Protein AF-A0AAW2XEL1-F1 (afdb_monomer_lite)

InterPro domains:
  IPR012881 Protein of unknown function DUF1685 [PF07939] (52-104)

Structure (mmCIF, N/CA/C/O backbone):
data_AF-A0AAW2XEL1-F1
#
_entry.id   AF-A0AAW2XEL1-F1
#
loop_
_atom_site.group_PDB
_atom_site.id
_atom_site.type_symbol
_atom_site.label_atom_id
_atom_site.label_alt_id
_atom_site.label_comp_id
_atom_site.label_asym_id
_atom_site.label_entity_id
_atom_site.label_seq_id
_atom_site.pdbx_PDB_ins_code
_atom_site.Cartn_x
_atom_site.Cartn_y
_atom_site.Cartn_z
_atom_site.occupancy
_atom_site.B_iso_or_equiv
_atom_site.auth_seq_id
_atom_site.auth_comp_id
_atom_site.auth_asym_id
_atom_site.auth_atom_id
_atom_site.pdbx_PDB_model_num
ATOM 1 N N . MET A 1 1 ? 44.758 -79.251 -1.227 1.00 60.09 1 MET A N 1
ATOM 2 C CA . MET A 1 1 ? 43.6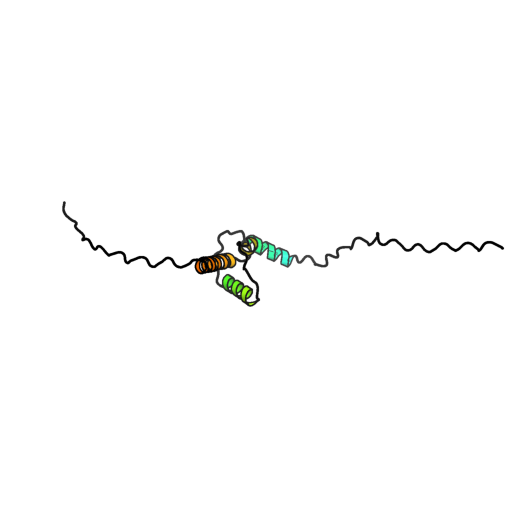81 -78.277 -1.508 1.00 60.09 1 MET A CA 1
ATOM 3 C C . MET A 1 1 ? 44.283 -77.143 -2.314 1.00 60.09 1 MET A C 1
ATOM 5 O O . MET A 1 1 ? 45.228 -76.531 -1.837 1.00 60.09 1 MET A O 1
ATOM 9 N N . SER A 1 2 ? 43.821 -76.938 -3.545 1.00 64.69 2 SER A N 1
ATOM 10 C CA . SER A 1 2 ? 44.312 -75.860 -4.415 1.00 64.69 2 SER A CA 1
ATOM 11 C C . SER A 1 2 ? 43.673 -74.523 -4.019 1.00 64.69 2 SER A C 1
ATOM 13 O O . SER A 1 2 ? 42.507 -74.530 -3.615 1.00 64.69 2 SER A O 1
ATOM 15 N N . PRO A 1 3 ? 44.394 -73.391 -4.107 1.00 74.75 3 PRO A N 1
ATOM 16 C CA . PRO A 1 3 ? 43.818 -72.087 -3.799 1.00 74.75 3 PRO A CA 1
ATOM 17 C C . PRO A 1 3 ? 42.755 -71.692 -4.841 1.00 74.75 3 PRO A C 1
ATOM 19 O O . PRO A 1 3 ? 42.848 -72.112 -5.999 1.00 74.75 3 PRO A O 1
ATOM 22 N N . PRO A 1 4 ? 41.742 -70.899 -4.449 1.00 72.38 4 PRO A N 1
ATOM 23 C CA . PRO A 1 4 ? 40.719 -70.425 -5.371 1.00 72.38 4 PRO A CA 1
ATOM 24 C C . PRO A 1 4 ? 41.310 -69.441 -6.399 1.00 72.38 4 PRO A C 1
ATOM 26 O O . PRO A 1 4 ? 42.286 -68.748 -6.096 1.00 72.38 4 PRO A O 1
ATOM 29 N N . PRO A 1 5 ? 40.729 -69.359 -7.610 1.00 75.38 5 PRO A N 1
ATOM 30 C CA . PRO A 1 5 ? 41.190 -68.439 -8.644 1.00 75.38 5 PRO A CA 1
ATOM 31 C C . PRO A 1 5 ? 40.956 -66.969 -8.242 1.00 75.38 5 PRO A C 1
ATOM 33 O O . PRO A 1 5 ? 40.012 -66.677 -7.499 1.00 75.38 5 PRO A O 1
ATOM 36 N N . PRO A 1 6 ? 41.781 -66.027 -8.737 1.00 75.62 6 PRO A N 1
ATOM 37 C CA . PRO A 1 6 ? 41.609 -64.607 -8.455 1.00 75.62 6 PRO A CA 1
ATOM 38 C C . PRO A 1 6 ? 40.325 -64.062 -9.098 1.00 75.62 6 PRO A C 1
ATOM 40 O O . PRO A 1 6 ? 39.970 -64.414 -10.223 1.00 75.62 6 PRO A O 1
ATOM 43 N N . HIS A 1 7 ? 39.628 -63.188 -8.373 1.00 64.88 7 HIS A N 1
ATOM 44 C CA . HIS A 1 7 ? 38.420 -62.508 -8.848 1.00 64.88 7 HIS A CA 1
ATOM 45 C C . HIS A 1 7 ? 38.767 -61.400 -9.862 1.00 64.88 7 HIS A C 1
ATOM 47 O O . HIS A 1 7 ? 39.795 -60.735 -9.706 1.00 64.88 7 HIS A O 1
ATOM 53 N N . PRO A 1 8 ? 37.915 -61.156 -10.876 1.00 74.62 8 PRO A N 1
ATOM 54 C CA . PRO A 1 8 ? 38.105 -60.044 -11.803 1.00 74.62 8 PRO A CA 1
ATOM 55 C C . PRO A 1 8 ? 37.971 -58.689 -11.081 1.00 74.62 8 PRO A C 1
ATOM 57 O O . PRO A 1 8 ? 37.259 -58.595 -10.075 1.00 74.62 8 PRO A O 1
ATOM 60 N N . PRO A 1 9 ? 38.625 -57.623 -11.581 1.00 65.62 9 PRO A N 1
ATOM 61 C CA . PRO A 1 9 ? 38.516 -56.297 -10.989 1.00 65.62 9 PRO A CA 1
ATOM 62 C C . PRO A 1 9 ? 37.068 -55.800 -11.060 1.00 65.62 9 PRO A C 1
ATOM 64 O O . PRO A 1 9 ? 36.406 -55.868 -12.096 1.00 65.62 9 PRO A O 1
ATOM 67 N N . ARG A 1 10 ? 36.570 -55.309 -9.924 1.00 69.06 10 ARG A N 1
ATOM 68 C CA . ARG A 1 10 ? 35.227 -54.738 -9.792 1.00 69.06 10 ARG A CA 1
ATOM 69 C C . ARG A 1 10 ? 35.153 -53.448 -10.624 1.00 69.06 10 ARG A C 1
ATOM 71 O O . ARG A 1 10 ? 36.076 -52.642 -10.513 1.00 69.06 10 ARG A O 1
ATOM 78 N N . PRO A 1 11 ? 34.092 -53.206 -11.415 1.00 61.84 11 PRO A N 1
ATOM 79 C CA . PRO A 1 11 ? 33.923 -51.923 -12.083 1.00 61.84 11 PRO A CA 1
ATOM 80 C C . PRO A 1 11 ? 33.813 -50.818 -11.026 1.00 61.84 11 PRO A C 1
ATOM 82 O O . PRO A 1 11 ? 32.993 -50.890 -10.107 1.00 61.84 11 PRO A O 1
ATOM 85 N N . SER A 1 12 ? 34.690 -49.825 -11.126 1.00 62.59 12 SER A N 1
ATOM 86 C CA . SER A 1 12 ? 34.681 -48.622 -10.305 1.00 62.59 12 SER A CA 1
ATOM 87 C C . SER A 1 12 ? 33.449 -47.790 -10.657 1.00 62.59 12 SER A C 1
ATOM 89 O O . SER A 1 12 ? 33.341 -47.244 -11.752 1.00 62.59 12 SER A O 1
ATOM 91 N N . PHE A 1 13 ? 32.504 -47.695 -9.723 1.00 63.00 13 PHE A N 1
ATOM 92 C CA . PHE A 1 13 ? 31.430 -46.712 -9.811 1.00 63.00 13 PHE A CA 1
ATOM 93 C C . PHE A 1 13 ? 32.020 -45.326 -9.505 1.00 63.00 13 PHE A C 1
ATOM 95 O O . PHE A 1 13 ? 32.752 -45.204 -8.517 1.00 63.00 13 PHE A O 1
ATOM 102 N N . PRO A 1 14 ? 31.751 -44.292 -10.323 1.00 60.84 14 PRO A N 1
ATOM 103 C CA . PRO A 1 14 ? 32.226 -42.944 -10.039 1.00 60.84 14 PRO A CA 1
ATOM 104 C C . PRO A 1 14 ? 31.644 -42.449 -8.709 1.00 60.84 14 PRO A C 1
ATOM 106 O O . PRO A 1 14 ? 30.472 -42.667 -8.397 1.00 60.84 14 PRO A O 1
ATOM 109 N N . THR A 1 15 ? 32.490 -41.817 -7.900 1.00 59.00 15 THR A N 1
ATOM 110 C CA . THR A 1 15 ? 32.119 -41.227 -6.614 1.00 59.00 15 THR A CA 1
ATOM 111 C C . THR A 1 15 ? 31.216 -40.000 -6.834 1.00 59.00 15 THR A C 1
ATOM 113 O O . THR A 1 15 ? 31.464 -39.211 -7.744 1.00 59.00 15 THR A O 1
ATOM 116 N N . PRO A 1 16 ? 30.177 -39.778 -6.005 1.00 55.00 16 PRO A N 1
ATOM 117 C CA . PRO A 1 16 ? 29.169 -38.726 -6.214 1.00 55.00 16 PRO A CA 1
ATOM 118 C C . PRO A 1 16 ? 29.662 -37.281 -5.985 1.00 55.00 16 PRO A C 1
ATOM 120 O O . PRO A 1 16 ? 28.852 -36.361 -5.917 1.00 55.00 16 PRO A O 1
ATOM 123 N N . HIS A 1 17 ? 30.974 -37.047 -5.879 1.00 51.25 17 HIS A N 1
ATOM 124 C CA . HIS A 1 17 ? 31.539 -35.711 -5.648 1.00 51.25 17 HIS A CA 1
ATOM 125 C C . HIS A 1 17 ? 31.775 -34.894 -6.930 1.00 51.25 17 HIS A C 1
ATOM 127 O O . HIS A 1 17 ? 32.186 -33.742 -6.843 1.00 51.25 17 HIS A O 1
ATOM 133 N N . GLU A 1 18 ? 31.447 -35.441 -8.102 1.00 54.47 18 GLU A N 1
ATOM 134 C CA . GLU A 1 18 ? 31.449 -34.731 -9.389 1.00 54.47 18 GLU A CA 1
ATOM 135 C C . GLU A 1 18 ? 30.028 -34.485 -9.926 1.00 54.47 18 GLU A C 1
ATOM 137 O O . GLU A 1 18 ? 29.771 -34.518 -11.131 1.00 54.47 18 GLU A O 1
ATOM 142 N N . ALA A 1 19 ? 29.070 -34.193 -9.042 1.00 56.88 19 ALA A N 1
ATOM 143 C CA . ALA A 1 19 ? 27.823 -33.555 -9.456 1.00 56.88 19 ALA A CA 1
ATOM 144 C C . ALA A 1 19 ? 28.135 -32.131 -9.954 1.00 56.88 19 ALA A C 1
ATOM 146 O O . ALA A 1 19 ? 28.050 -31.153 -9.215 1.00 56.88 19 ALA A O 1
ATOM 147 N N . SER A 1 20 ? 28.623 -32.074 -11.195 1.00 61.38 20 SER A N 1
ATOM 148 C CA . SER A 1 20 ? 28.419 -31.043 -12.204 1.00 61.38 20 SER A CA 1
ATOM 149 C C . SER A 1 20 ? 27.751 -29.794 -11.647 1.00 61.38 20 SER A C 1
ATOM 151 O O . SER A 1 20 ? 26.564 -29.795 -11.327 1.00 61.38 20 SER A O 1
ATOM 153 N N . SER A 1 21 ? 28.538 -28.718 -11.578 1.00 64.81 21 SER A N 1
ATOM 154 C CA . SER A 1 21 ? 28.049 -27.351 -11.418 1.00 64.81 21 SER A CA 1
ATOM 155 C C . SER A 1 21 ? 26.772 -27.182 -12.244 1.00 64.81 21 SER A C 1
ATOM 157 O O . SER A 1 21 ? 26.821 -27.203 -13.479 1.00 64.81 21 SER A O 1
ATOM 159 N N . LEU A 1 22 ? 25.625 -27.115 -11.556 1.00 64.38 22 LEU A N 1
ATOM 160 C CA . LEU A 1 22 ? 24.317 -26.937 -12.172 1.00 64.38 22 LEU A CA 1
ATOM 161 C C . LEU A 1 22 ? 24.388 -25.646 -12.979 1.00 64.38 22 LEU A C 1
ATOM 163 O O . LEU A 1 22 ? 24.397 -24.548 -12.418 1.00 64.38 22 LEU A O 1
ATOM 167 N N . HIS A 1 23 ? 24.494 -25.785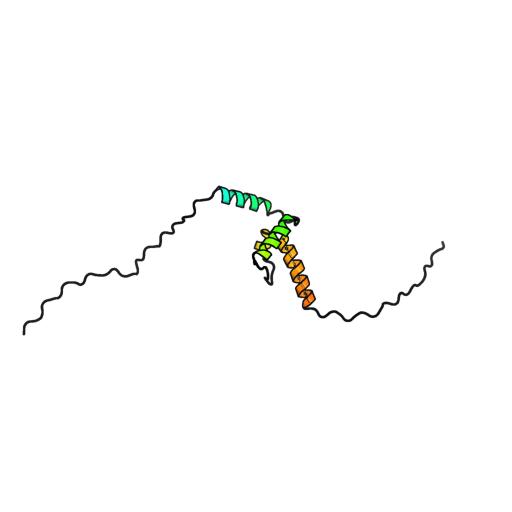 -14.300 1.00 66.56 23 HIS A N 1
ATOM 168 C CA . HIS A 1 23 ? 24.482 -24.653 -15.207 1.00 66.56 23 HIS A CA 1
ATOM 169 C C . HIS A 1 23 ? 23.169 -23.910 -14.981 1.00 66.56 23 HIS A C 1
ATOM 171 O O . HIS A 1 23 ? 22.093 -24.411 -15.308 1.00 66.56 23 HIS A O 1
ATOM 177 N N . LYS A 1 24 ? 23.259 -22.722 -14.376 1.00 71.88 24 LYS A N 1
ATOM 178 C CA . LYS A 1 24 ? 22.124 -21.826 -14.189 1.00 71.88 24 LYS A CA 1
ATOM 179 C C . LYS A 1 24 ? 21.601 -21.443 -15.568 1.00 71.88 24 LYS A C 1
ATOM 181 O O . LYS A 1 24 ? 22.108 -20.515 -16.194 1.00 71.88 24 LYS A O 1
ATOM 186 N N . GLN A 1 25 ? 20.582 -22.153 -16.040 1.00 69.50 25 GLN A N 1
ATOM 187 C CA . GLN A 1 25 ? 19.747 -21.675 -17.127 1.00 69.50 25 GLN A CA 1
ATOM 188 C C . GLN A 1 25 ? 19.037 -20.422 -16.622 1.00 69.50 25 GLN A C 1
ATOM 190 O O . GLN A 1 25 ? 18.018 -20.498 -15.939 1.00 69.50 25 GLN A O 1
ATOM 195 N N . ASN A 1 26 ? 19.601 -19.255 -16.927 1.00 67.00 26 ASN A N 1
ATOM 196 C CA . ASN A 1 26 ? 18.903 -17.993 -16.760 1.00 67.00 26 ASN A CA 1
ATOM 197 C C . ASN A 1 26 ? 17.861 -17.887 -17.883 1.00 67.00 26 ASN A C 1
ATOM 199 O O . ASN A 1 26 ? 18.097 -17.250 -18.904 1.00 67.00 26 ASN A O 1
ATOM 203 N N . SER A 1 27 ? 16.741 -18.595 -17.716 1.00 67.44 27 SER A N 1
ATOM 204 C CA . SER A 1 27 ? 15.649 -18.730 -18.694 1.00 67.44 27 SER A CA 1
ATOM 205 C C . SER A 1 27 ? 14.802 -17.469 -18.865 1.00 67.44 27 SER A C 1
ATOM 207 O O . SER A 1 27 ? 13.786 -17.489 -19.554 1.00 67.44 27 SER A O 1
ATOM 209 N N . TRP A 1 28 ? 15.195 -16.372 -18.230 1.00 65.50 28 TRP A N 1
ATOM 210 C CA . TRP A 1 28 ? 14.495 -15.111 -18.349 1.00 65.50 28 TRP A CA 1
ATOM 211 C C . TRP A 1 28 ? 15.133 -14.378 -19.522 1.00 65.50 28 TRP A C 1
ATOM 213 O O . TRP A 1 28 ? 16.279 -13.932 -19.435 1.00 65.50 28 TRP A O 1
ATOM 223 N N . SER A 1 29 ? 14.416 -14.304 -20.647 1.00 56.09 29 SER A N 1
ATOM 224 C CA . SER A 1 29 ? 14.782 -13.393 -21.730 1.00 56.09 29 SER A CA 1
ATOM 225 C C . SER A 1 29 ? 14.927 -11.984 -21.144 1.00 56.09 29 SER A C 1
ATOM 227 O O . SER A 1 29 ? 14.101 -11.606 -20.311 1.00 56.09 29 SER A O 1
ATOM 229 N N . PRO A 1 30 ? 15.957 -11.213 -21.532 1.00 61.78 30 PRO A N 1
ATOM 230 C CA . PRO A 1 30 ? 16.067 -9.825 -21.113 1.00 61.78 30 PRO A CA 1
ATOM 231 C C . PRO A 1 30 ? 14.848 -9.072 -21.649 1.00 61.78 30 PRO A C 1
ATOM 233 O O . PRO A 1 30 ? 14.747 -8.797 -22.844 1.00 61.78 30 PRO A O 1
ATOM 236 N N . ASP A 1 31 ? 13.888 -8.805 -20.768 1.00 64.56 31 ASP A N 1
ATOM 237 C CA . ASP A 1 31 ? 12.710 -8.002 -21.069 1.00 64.56 31 ASP A CA 1
ATOM 238 C C . ASP A 1 31 ? 13.133 -6.532 -21.010 1.00 64.56 31 ASP A C 1
ATOM 240 O O . ASP A 1 31 ? 12.960 -5.828 -20.014 1.00 64.56 31 ASP A O 1
ATOM 244 N N . SER A 1 32 ? 13.777 -6.090 -22.088 1.00 69.94 32 SER A N 1
ATOM 245 C CA . SER A 1 32 ? 14.280 -4.726 -22.231 1.00 69.94 32 SER A CA 1
ATOM 246 C C . SER A 1 32 ? 13.168 -3.688 -22.068 1.00 69.94 32 SER A C 1
ATOM 248 O O . SER A 1 32 ? 13.405 -2.614 -21.523 1.00 69.94 32 SER A O 1
ATOM 250 N N . HIS A 1 33 ? 11.936 -4.019 -22.464 1.00 73.00 33 HIS A N 1
ATOM 251 C CA . HIS A 1 33 ? 10.786 -3.132 -22.307 1.00 73.00 33 HIS A CA 1
ATOM 252 C C . HIS A 1 33 ? 10.368 -2.979 -20.835 1.00 73.00 33 HIS A C 1
ATOM 254 O O . HIS A 1 33 ? 10.066 -1.876 -20.372 1.00 73.00 33 HIS A O 1
ATOM 260 N N . ARG A 1 34 ? 10.378 -4.070 -20.069 1.00 74.94 34 ARG A N 1
ATOM 261 C CA . ARG A 1 34 ? 10.087 -4.092 -18.633 1.00 74.94 34 ARG A CA 1
ATOM 262 C C . ARG A 1 34 ? 11.147 -3.343 -17.846 1.00 74.94 34 ARG A C 1
ATOM 264 O O . ARG A 1 34 ? 10.786 -2.562 -16.964 1.00 74.94 34 ARG A O 1
ATOM 271 N N . ASP A 1 35 ? 12.418 -3.529 -18.188 1.00 75.62 35 ASP A N 1
ATOM 272 C CA . ASP A 1 35 ? 13.522 -2.803 -17.562 1.00 75.62 35 ASP A CA 1
ATOM 273 C C . ASP A 1 35 ? 13.415 -1.300 -17.841 1.00 75.62 35 ASP A C 1
ATOM 275 O O . ASP A 1 35 ? 13.492 -0.492 -16.912 1.00 75.62 35 ASP A O 1
ATOM 279 N N . GLU A 1 36 ? 13.131 -0.899 -19.081 1.00 75.00 36 GLU A N 1
ATOM 280 C CA . GLU A 1 36 ? 12.917 0.504 -19.441 1.00 75.00 36 GLU A CA 1
ATOM 281 C C . GLU A 1 36 ? 11.703 1.118 -18.735 1.00 75.00 36 GLU A C 1
ATOM 283 O O . GLU A 1 36 ? 11.796 2.220 -18.187 1.00 75.00 36 GLU A O 1
ATOM 288 N N . ALA A 1 37 ? 10.568 0.417 -18.681 1.00 73.94 37 ALA A N 1
ATOM 289 C CA . ALA A 1 37 ? 9.384 0.879 -17.958 1.00 73.94 37 ALA A CA 1
ATOM 290 C C . ALA A 1 37 ? 9.673 1.060 -16.457 1.00 73.94 37 ALA A C 1
ATOM 292 O O . ALA A 1 37 ? 9.296 2.080 -15.866 1.00 73.94 37 ALA A O 1
ATOM 293 N N . TRP A 1 38 ? 10.408 0.120 -15.854 1.00 72.50 38 TRP A N 1
ATOM 294 C CA . TRP A 1 38 ? 10.856 0.193 -14.465 1.00 72.50 38 TRP A CA 1
ATOM 295 C C . TRP A 1 38 ? 11.811 1.369 -14.221 1.00 72.50 38 TRP A C 1
ATOM 297 O O . TRP A 1 38 ? 11.629 2.123 -13.262 1.00 72.50 38 TRP A O 1
ATOM 307 N N . LEU A 1 39 ? 12.790 1.589 -15.104 1.00 73.31 39 LEU A N 1
ATOM 308 C CA . LEU A 1 39 ? 13.730 2.714 -15.054 1.00 73.31 39 LEU A CA 1
ATOM 309 C C . LEU A 1 39 ? 13.015 4.067 -15.193 1.00 73.31 39 LEU A C 1
ATOM 311 O O . LEU A 1 39 ? 13.297 4.996 -14.430 1.00 73.31 39 LEU A O 1
ATOM 315 N N . ARG A 1 40 ? 12.034 4.172 -16.097 1.00 72.00 40 ARG A N 1
ATOM 316 C CA . ARG A 1 40 ? 11.201 5.376 -16.271 1.00 72.00 40 ARG A CA 1
ATOM 317 C C . ARG A 1 40 ? 10.367 5.663 -15.026 1.00 72.00 40 ARG A C 1
ATOM 319 O O . ARG A 1 40 ? 10.283 6.815 -14.598 1.00 72.00 4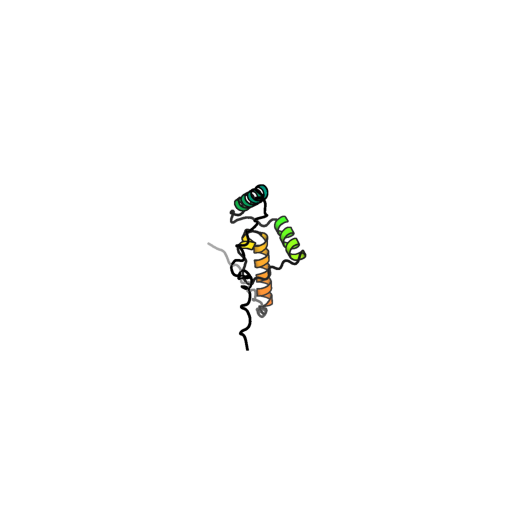0 ARG A O 1
ATOM 326 N N . GLN A 1 41 ? 9.802 4.631 -14.401 1.00 66.50 41 GLN A N 1
ATOM 327 C CA . GLN A 1 41 ? 9.080 4.768 -13.137 1.00 66.50 41 GLN A CA 1
ATOM 328 C C . GLN A 1 41 ? 10.032 5.165 -11.997 1.00 66.50 41 GLN A C 1
ATOM 330 O O . GLN A 1 41 ? 9.713 6.062 -11.217 1.00 66.50 41 GLN A O 1
ATOM 335 N N . LYS A 1 42 ? 11.237 4.583 -11.936 1.00 63.91 42 LYS A N 1
ATOM 336 C CA . LYS A 1 42 ? 12.287 4.925 -10.961 1.00 63.91 42 LYS A CA 1
ATOM 337 C C . LYS A 1 42 ? 12.729 6.386 -11.057 1.00 63.91 42 LYS A C 1
ATOM 339 O O . LYS A 1 42 ? 12.861 7.043 -10.027 1.00 63.91 42 LYS A O 1
ATOM 344 N N . GLY A 1 43 ? 12.844 6.937 -12.266 1.00 61.31 43 GLY A N 1
ATOM 345 C CA . GLY A 1 43 ? 13.142 8.359 -12.481 1.00 61.31 43 GLY A CA 1
ATOM 346 C C . GLY A 1 43 ? 12.069 9.317 -11.940 1.00 61.31 43 GLY A C 1
ATOM 347 O O . GLY A 1 43 ? 12.388 10.425 -11.513 1.00 61.31 43 GLY A O 1
ATOM 348 N N . ARG A 1 44 ? 10.800 8.890 -11.877 1.00 59.84 44 ARG A N 1
ATOM 349 C CA . ARG A 1 44 ? 9.694 9.691 -11.315 1.00 59.84 44 ARG A CA 1
ATOM 350 C C . ARG A 1 44 ? 9.587 9.601 -9.786 1.00 59.84 44 ARG A C 1
ATOM 352 O O . ARG A 1 44 ? 8.882 10.414 -9.192 1.00 59.84 44 ARG A O 1
ATOM 359 N N . ARG A 1 45 ? 10.274 8.643 -9.154 1.00 58.53 45 ARG A N 1
ATOM 360 C CA . ARG A 1 45 ? 10.207 8.364 -7.705 1.00 58.53 45 ARG A CA 1
ATOM 361 C C . ARG A 1 45 ? 11.125 9.252 -6.862 1.00 58.53 45 ARG A C 1
ATOM 363 O O . ARG A 1 45 ? 10.868 9.423 -5.682 1.00 58.53 45 ARG A O 1
ATOM 370 N N . ASN A 1 46 ? 12.124 9.907 -7.461 1.00 55.69 46 ASN A N 1
ATOM 371 C CA . ASN A 1 46 ? 13.060 10.786 -6.739 1.00 55.69 46 ASN A CA 1
ATOM 372 C C . ASN A 1 46 ? 12.489 12.178 -6.376 1.00 55.69 46 ASN A C 1
ATOM 374 O O . ASN A 1 46 ? 13.222 13.080 -5.972 1.00 55.69 46 ASN A O 1
ATOM 378 N N . ARG A 1 47 ? 11.181 12.404 -6.534 1.00 56.72 47 ARG A N 1
ATOM 379 C CA . ARG A 1 47 ? 10.538 13.632 -6.056 1.00 56.72 47 ARG A CA 1
ATOM 380 C C . ARG A 1 47 ? 9.970 13.358 -4.670 1.00 56.72 47 ARG A C 1
ATOM 382 O O . ARG A 1 47 ? 8.868 12.834 -4.561 1.00 56.72 47 ARG A O 1
ATOM 389 N N . ARG A 1 48 ? 10.724 13.754 -3.636 1.00 56.00 48 ARG A N 1
ATOM 390 C CA . ARG A 1 48 ? 10.410 13.746 -2.184 1.00 56.00 48 ARG A CA 1
ATOM 391 C C . ARG A 1 48 ? 9.096 14.457 -1.776 1.00 56.00 48 ARG A C 1
ATOM 393 O O . ARG A 1 48 ? 8.911 14.801 -0.616 1.00 56.00 48 ARG A O 1
ATOM 400 N N . SER A 1 49 ? 8.192 14.721 -2.715 1.00 59.94 49 SER A N 1
ATOM 401 C CA . SER A 1 49 ? 6.936 15.449 -2.512 1.00 59.94 49 SER A CA 1
ATOM 402 C C . SER A 1 49 ? 5.892 15.005 -3.543 1.00 59.94 49 SER A C 1
ATOM 404 O O . SER A 1 49 ? 5.292 15.830 -4.229 1.00 59.94 49 SER A O 1
ATOM 406 N N . ARG A 1 50 ? 5.720 13.693 -3.740 1.00 67.81 50 ARG A N 1
ATOM 407 C CA . ARG A 1 50 ? 4.530 13.195 -4.439 1.00 67.81 50 ARG A CA 1
ATOM 408 C C . ARG A 1 50 ? 3.344 13.330 -3.489 1.00 67.81 50 ARG A C 1
ATOM 410 O O . ARG A 1 50 ? 3.357 12.751 -2.409 1.00 67.81 50 ARG A O 1
ATOM 417 N N . SER A 1 51 ? 2.363 14.138 -3.875 1.00 80.25 51 SER A N 1
ATOM 418 C CA . SER A 1 51 ? 1.052 14.153 -3.232 1.00 80.25 51 SER A CA 1
ATOM 419 C C . SER A 1 51 ? 0.379 12.799 -3.434 1.00 80.25 51 SER A C 1
ATOM 421 O O . SER A 1 51 ? 0.477 12.239 -4.525 1.00 80.25 51 SER A O 1
ATOM 423 N N . VAL A 1 52 ? -0.309 12.309 -2.406 1.00 88.75 52 VAL A N 1
ATOM 424 C CA . VAL A 1 52 ? -1.204 11.152 -2.527 1.00 88.75 52 VAL A CA 1
ATOM 425 C C . VAL A 1 52 ? -2.366 11.538 -3.443 1.00 88.75 52 VAL A C 1
ATOM 427 O O . VAL A 1 52 ? -2.949 12.612 -3.278 1.00 88.75 52 VAL A O 1
ATOM 430 N N . THR A 1 53 ? -2.660 10.698 -4.426 1.00 91.19 53 THR A N 1
ATOM 431 C CA . THR A 1 53 ? -3.781 10.843 -5.361 1.00 91.19 53 THR A CA 1
ATOM 432 C C . THR A 1 53 ? -4.873 9.817 -5.066 1.00 91.19 53 THR A C 1
ATOM 434 O O . THR A 1 53 ? -4.669 8.910 -4.265 1.00 91.19 53 THR A O 1
ATOM 437 N N . ASP A 1 54 ? -6.036 9.971 -5.698 1.00 93.44 54 ASP A N 1
ATOM 438 C CA . ASP A 1 54 ? -7.173 9.056 -5.524 1.00 93.44 54 ASP A CA 1
ATOM 439 C C . ASP A 1 54 ? -6.850 7.628 -6.005 1.00 93.44 54 ASP A C 1
ATOM 441 O O . ASP A 1 54 ? -7.097 6.667 -5.288 1.00 93.44 54 ASP A O 1
ATOM 445 N N . GLU A 1 55 ? -6.149 7.502 -7.140 1.00 93.56 55 GLU A N 1
ATOM 446 C CA . GLU A 1 55 ? -5.631 6.217 -7.644 1.00 93.56 55 GLU A CA 1
ATOM 447 C C . GLU A 1 55 ? -4.722 5.526 -6.613 1.00 93.56 55 GLU A C 1
ATOM 449 O O . GLU A 1 55 ? -4.837 4.328 -6.378 1.00 93.56 55 GLU A O 1
ATOM 454 N N . ASP A 1 56 ? -3.858 6.281 -5.918 1.00 92.56 56 ASP A N 1
ATOM 455 C CA . ASP A 1 56 ? -3.004 5.697 -4.875 1.00 92.56 56 ASP A CA 1
ATOM 456 C C . ASP A 1 56 ? -3.839 5.147 -3.696 1.00 92.56 56 ASP A C 1
ATOM 458 O O . ASP A 1 56 ? -3.406 4.220 -3.013 1.00 92.56 56 ASP A O 1
ATOM 462 N N . LEU A 1 57 ? -5.025 5.701 -3.415 1.00 93.56 57 LEU A N 1
ATOM 463 C CA . LEU A 1 57 ? -5.934 5.178 -2.387 1.00 93.56 57 LEU A CA 1
ATOM 464 C C . LEU A 1 57 ? -6.661 3.917 -2.867 1.00 93.56 57 LEU A C 1
ATOM 466 O O . LEU A 1 57 ? -6.810 2.971 -2.089 1.00 93.56 57 LEU A O 1
ATOM 470 N N . ASP A 1 58 ? -7.067 3.879 -4.135 1.00 95.12 58 ASP A N 1
ATOM 471 C CA . ASP A 1 58 ? -7.681 2.701 -4.750 1.00 95.12 58 ASP A CA 1
ATOM 472 C C . ASP A 1 58 ? -6.701 1.525 -4.820 1.00 95.12 58 ASP A C 1
ATOM 474 O O . ASP A 1 58 ? -7.051 0.406 -4.439 1.00 95.12 58 ASP A O 1
ATOM 478 N N . GLU A 1 59 ? -5.443 1.768 -5.192 1.00 94.06 59 GLU A N 1
ATOM 479 C CA . GLU A 1 59 ? -4.382 0.758 -5.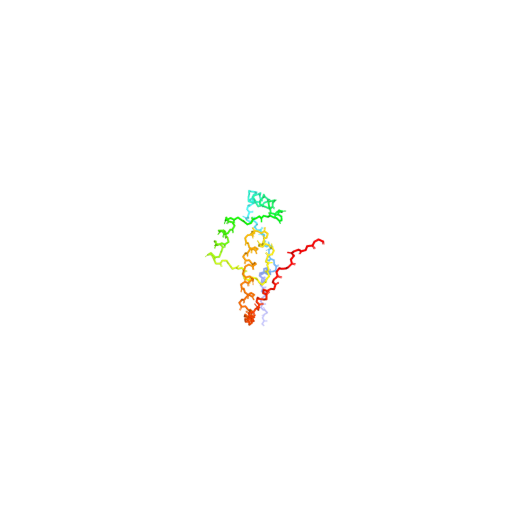150 1.00 94.06 59 GLU A CA 1
ATOM 480 C C . GLU A 1 59 ? -4.168 0.218 -3.720 1.00 94.06 59 GLU A C 1
ATOM 482 O O . GLU A 1 59 ? -3.976 -0.987 -3.529 1.00 94.06 59 GLU A O 1
ATOM 487 N N . LEU A 1 60 ? -4.248 1.080 -2.695 1.00 93.44 60 LEU A N 1
ATOM 488 C CA . LEU A 1 60 ? -4.062 0.690 -1.287 1.00 93.44 60 LEU A CA 1
ATOM 489 C C . LEU A 1 60 ? -5.199 -0.229 -0.860 1.00 93.44 60 LEU A C 1
ATOM 491 O O . LEU A 1 60 ? -4.978 -1.279 -0.254 1.00 93.44 60 LEU A O 1
ATOM 495 N N . LYS A 1 61 ? -6.423 0.185 -1.188 1.00 94.69 61 LYS A N 1
ATOM 496 C CA . LYS A 1 61 ? -7.645 -0.556 -0.912 1.00 94.69 61 LYS A CA 1
ATOM 497 C C . LYS A 1 61 ? -7.623 -1.913 -1.604 1.00 94.69 61 LYS A C 1
ATOM 499 O O . LYS A 1 61 ? -7.853 -2.917 -0.939 1.00 94.69 61 LYS A O 1
ATOM 504 N N . ALA A 1 62 ? -7.260 -1.961 -2.883 1.00 96.44 62 ALA A N 1
ATOM 505 C CA . ALA A 1 62 ? -7.117 -3.207 -3.626 1.00 96.44 62 ALA A CA 1
ATOM 506 C C . ALA A 1 62 ? -6.078 -4.141 -2.983 1.00 96.44 62 ALA A C 1
ATOM 508 O O . ALA A 1 62 ? -6.325 -5.340 -2.869 1.00 96.44 62 ALA A O 1
ATOM 509 N N . CYS A 1 63 ? -4.944 -3.615 -2.499 1.00 94.38 63 CYS A N 1
ATOM 510 C CA . CYS A 1 63 ? -3.956 -4.424 -1.778 1.00 94.38 63 CYS A CA 1
ATOM 511 C C . CYS A 1 63 ? -4.551 -5.062 -0.512 1.00 94.38 63 CYS A C 1
ATOM 513 O O . CYS A 1 63 ? -4.367 -6.257 -0.277 1.00 94.38 63 CYS A O 1
ATOM 515 N N . ILE A 1 64 ? -5.295 -4.292 0.281 1.00 93.19 64 ILE A N 1
ATOM 516 C CA . ILE A 1 64 ? -5.946 -4.796 1.498 1.00 93.19 64 ILE A CA 1
ATOM 517 C C . ILE A 1 64 ? -7.028 -5.829 1.150 1.00 93.19 64 ILE A C 1
ATOM 519 O O . ILE A 1 64 ? -7.091 -6.885 1.776 1.00 93.19 64 ILE A O 1
ATOM 523 N N . GLU A 1 65 ? -7.851 -5.570 0.132 1.00 96.12 65 GLU A N 1
ATOM 524 C CA . GLU A 1 65 ? -8.906 -6.484 -0.332 1.00 96.12 65 GLU A CA 1
ATOM 525 C C . GLU A 1 65 ? -8.348 -7.817 -0.848 1.00 96.12 65 GLU A C 1
ATOM 527 O O . GLU A 1 65 ? -8.958 -8.867 -0.649 1.00 96.12 65 GLU A O 1
ATOM 532 N N . LEU A 1 66 ? -7.159 -7.795 -1.454 1.00 96.25 66 LEU A N 1
ATOM 533 C CA . LEU A 1 66 ? -6.423 -8.992 -1.866 1.00 96.25 66 LEU A CA 1
ATOM 534 C C . LEU A 1 66 ? -5.786 -9.750 -0.689 1.00 96.25 66 LEU A C 1
ATOM 536 O O . LEU A 1 66 ? -5.261 -10.847 -0.882 1.00 96.25 66 LEU A O 1
ATOM 540 N N . GLY A 1 67 ? -5.831 -9.191 0.522 1.00 94.62 67 GLY A N 1
ATOM 541 C CA . GLY A 1 67 ? -5.279 -9.792 1.734 1.00 94.62 67 GLY A CA 1
ATOM 542 C C . GLY A 1 67 ? -3.803 -9.477 1.980 1.00 94.62 67 GLY A C 1
ATOM 543 O O . GLY A 1 67 ? -3.171 -10.159 2.788 1.00 94.62 67 GLY A O 1
ATOM 544 N N . PHE A 1 68 ? -3.229 -8.467 1.316 1.00 90.94 68 PHE A N 1
ATOM 545 C CA . PHE A 1 68 ? -1.905 -7.969 1.685 1.00 90.94 68 PHE A CA 1
ATOM 546 C C . PHE A 1 68 ? -1.999 -7.166 2.987 1.00 90.94 68 PHE A C 1
ATOM 548 O O . PHE A 1 68 ? -2.771 -6.215 3.097 1.00 90.94 68 PHE A O 1
ATOM 555 N N . GLY A 1 69 ? -1.199 -7.562 3.975 1.00 88.56 69 GLY A N 1
ATOM 556 C CA . GLY A 1 69 ? -1.103 -6.892 5.270 1.00 88.56 69 GLY A CA 1
ATOM 557 C C . GLY A 1 69 ? 0.071 -5.919 5.346 1.00 88.56 69 GLY A C 1
ATOM 558 O O . GLY A 1 69 ? 1.060 -6.041 4.619 1.00 88.56 69 GLY A O 1
ATOM 559 N N . PHE A 1 70 ? -0.027 -4.974 6.278 1.00 89.62 70 PHE A N 1
ATOM 560 C CA . PHE A 1 70 ? 0.928 -3.878 6.453 1.00 89.62 70 PHE A CA 1
ATOM 561 C C . PHE A 1 70 ? 1.327 -3.665 7.926 1.00 89.62 70 PHE A C 1
ATOM 563 O O . PHE A 1 70 ? 1.765 -2.579 8.303 1.00 89.62 70 PHE A O 1
ATOM 570 N N . ASP A 1 71 ? 1.197 -4.700 8.757 1.00 81.94 71 ASP A N 1
ATOM 571 C CA . ASP A 1 71 ? 1.237 -4.628 10.230 1.00 81.94 71 ASP A CA 1
ATOM 572 C C . ASP A 1 71 ? 2.650 -4.572 10.830 1.00 81.94 71 ASP A C 1
ATOM 574 O O . ASP A 1 71 ? 2.902 -5.027 11.947 1.00 81.94 71 ASP A O 1
ATOM 578 N N . SER A 1 72 ? 3.607 -4.026 10.084 1.00 84.75 72 SER A N 1
ATOM 579 C CA . SER A 1 72 ? 4.959 -3.835 10.593 1.00 84.75 72 SER A CA 1
ATOM 580 C C . SER A 1 72 ? 4.962 -2.778 11.700 1.00 84.75 72 SER A C 1
ATOM 582 O O . SER A 1 72 ? 4.360 -1.712 11.559 1.00 84.75 72 SER A O 1
ATOM 584 N N . ALA A 1 73 ? 5.675 -3.062 12.794 1.00 82.38 73 ALA A N 1
ATOM 585 C CA . ALA A 1 73 ? 5.842 -2.126 13.909 1.00 82.38 73 ALA A CA 1
ATOM 586 C C . ALA A 1 73 ? 6.580 -0.840 13.494 1.00 82.38 73 ALA A C 1
ATOM 588 O O . ALA A 1 73 ? 6.402 0.206 14.116 1.00 82.38 73 ALA A O 1
ATOM 589 N N . GLU A 1 74 ? 7.394 -0.927 12.440 1.00 86.94 74 GLU A N 1
ATOM 590 C CA . GLU A 1 74 ? 8.091 0.197 11.824 1.00 86.94 74 GLU A CA 1
ATOM 591 C C . GLU A 1 74 ? 7.671 0.373 10.364 1.00 86.94 74 GLU A C 1
ATOM 593 O O . GLU A 1 74 ? 7.364 -0.595 9.662 1.00 86.94 74 GLU A O 1
ATOM 598 N N . MET A 1 75 ? 7.704 1.621 9.895 1.00 85.62 75 MET A N 1
ATOM 599 C CA . MET A 1 75 ? 7.399 1.968 8.511 1.00 85.62 75 MET A CA 1
ATOM 600 C C . MET A 1 75 ? 8.445 1.369 7.562 1.00 85.62 75 MET A C 1
ATOM 602 O O . MET A 1 75 ? 9.625 1.722 7.626 1.00 85.62 75 MET A O 1
ATOM 606 N N . ASP A 1 76 ? 8.013 0.522 6.627 1.00 89.19 76 ASP A N 1
ATOM 607 C CA . ASP A 1 76 ? 8.898 0.013 5.578 1.00 89.19 76 ASP A CA 1
ATOM 608 C C . ASP A 1 76 ? 9.203 1.115 4.548 1.00 89.19 76 ASP A C 1
ATOM 610 O O . ASP A 1 76 ? 8.352 1.511 3.745 1.00 89.19 76 ASP A O 1
ATOM 614 N N . GLN A 1 77 ? 10.451 1.590 4.558 1.00 85.75 77 GLN A N 1
ATOM 615 C CA . GLN A 1 77 ? 10.943 2.622 3.642 1.00 85.75 77 GLN A CA 1
ATOM 616 C C . GLN A 1 77 ? 10.847 2.204 2.165 1.00 85.75 77 GLN A C 1
ATOM 618 O O . GLN A 1 77 ? 10.580 3.027 1.291 1.00 85.75 77 GLN A O 1
ATOM 623 N N . ARG A 1 78 ? 11.019 0.913 1.854 1.00 85.38 78 ARG A N 1
ATOM 624 C CA . ARG A 1 78 ? 10.918 0.417 0.473 1.00 85.38 78 ARG A CA 1
ATOM 625 C C . ARG A 1 78 ? 9.477 0.453 -0.013 1.00 85.38 78 ARG A C 1
ATOM 627 O O . ARG A 1 78 ? 9.241 0.743 -1.190 1.00 85.38 78 ARG A O 1
ATOM 634 N N . LEU A 1 79 ? 8.525 0.162 0.874 1.00 87.25 79 LEU A N 1
ATOM 635 C CA . LEU A 1 79 ? 7.105 0.285 0.565 1.00 87.25 79 LEU A CA 1
ATOM 636 C C . LEU A 1 79 ? 6.706 1.751 0.436 1.00 87.25 79 LEU A C 1
ATOM 638 O O . LEU A 1 79 ? 6.086 2.086 -0.565 1.00 87.25 79 LEU A O 1
ATOM 642 N N . SER A 1 80 ? 7.143 2.645 1.329 1.00 85.38 80 SER A N 1
ATOM 643 C CA . SER A 1 80 ? 6.839 4.080 1.199 1.00 85.38 80 SER A CA 1
ATOM 644 C C . SER A 1 80 ? 7.394 4.696 -0.088 1.00 85.38 80 SER A C 1
ATOM 646 O O . SER A 1 80 ? 6.744 5.534 -0.705 1.00 85.38 80 SER A O 1
ATOM 648 N N . ASP A 1 81 ? 8.566 4.242 -0.544 1.00 81.56 81 ASP A N 1
ATOM 649 C CA . ASP A 1 81 ? 9.174 4.684 -1.807 1.00 81.56 81 ASP A CA 1
ATOM 650 C C . ASP A 1 81 ? 8.470 4.123 -3.053 1.00 81.56 81 ASP A C 1
ATOM 652 O O . ASP A 1 81 ? 8.691 4.586 -4.181 1.00 81.56 81 ASP A O 1
ATOM 656 N N . THR A 1 82 ? 7.701 3.047 -2.891 1.00 81.38 82 THR A N 1
ATOM 657 C CA . THR A 1 82 ? 6.950 2.396 -3.975 1.00 81.38 82 THR A CA 1
ATOM 658 C C . THR A 1 82 ? 5.510 2.855 -4.012 1.00 81.38 82 THR A C 1
ATOM 660 O O . THR A 1 82 ? 4.956 2.997 -5.097 1.00 81.38 82 THR A O 1
ATOM 663 N N . PHE A 1 83 ? 4.947 3.122 -2.844 1.00 87.25 83 PHE A N 1
ATOM 664 C CA . PHE A 1 83 ? 3.529 3.234 -2.634 1.00 87.25 83 PHE A CA 1
ATOM 665 C C . PHE A 1 83 ? 3.234 4.473 -1.776 1.00 87.25 83 PHE A C 1
ATOM 667 O O . PHE A 1 83 ? 3.326 4.416 -0.549 1.00 87.25 83 PHE A O 1
ATOM 674 N N . PRO A 1 84 ? 2.938 5.632 -2.393 1.00 85.56 84 PRO A N 1
ATOM 675 C CA . PRO A 1 84 ? 2.863 6.903 -1.673 1.00 85.56 84 PRO A CA 1
ATOM 676 C C . PRO A 1 84 ? 1.713 6.953 -0.651 1.00 85.56 84 PRO A C 1
ATOM 678 O O . PRO A 1 84 ? 1.868 7.586 0.393 1.00 85.56 84 PRO A O 1
ATOM 681 N N . ALA A 1 85 ? 0.605 6.235 -0.877 1.00 93.00 85 ALA A N 1
ATOM 682 C CA . ALA A 1 85 ? -0.482 6.111 0.101 1.00 93.00 85 ALA A CA 1
ATOM 683 C C . ALA A 1 85 ? -0.095 5.286 1.348 1.00 93.00 85 ALA A C 1
ATOM 685 O O . ALA A 1 85 ? -0.736 5.417 2.394 1.00 93.00 85 ALA A O 1
ATOM 686 N N . TYR A 1 86 ? 0.987 4.496 1.291 1.00 92.56 86 TYR A N 1
ATOM 687 C CA . TYR A 1 86 ? 1.459 3.698 2.427 1.00 92.56 86 TYR A CA 1
ATOM 688 C C . TYR A 1 86 ? 1.772 4.554 3.657 1.00 92.56 86 TYR A C 1
ATOM 690 O O . TYR A 1 86 ? 1.415 4.198 4.780 1.00 92.56 86 TYR A O 1
ATOM 698 N N . GLY A 1 87 ? 2.421 5.705 3.446 1.00 90.50 87 GLY A N 1
ATOM 699 C CA . GLY A 1 87 ? 2.792 6.604 4.538 1.00 90.50 87 GLY A CA 1
ATOM 700 C C . GLY A 1 87 ? 1.569 7.136 5.290 1.00 90.50 87 GLY A C 1
ATOM 701 O O . GLY A 1 87 ? 1.587 7.217 6.518 1.00 90.50 87 GLY A O 1
ATOM 702 N N . LEU A 1 88 ? 0.484 7.431 4.562 1.00 91.44 88 LEU A N 1
ATOM 703 C CA . LEU A 1 88 ? -0.788 7.857 5.146 1.00 91.44 88 LEU A CA 1
ATOM 704 C C . LEU A 1 88 ? -1.424 6.731 5.968 1.00 91.44 88 LEU A C 1
ATOM 706 O O . LEU A 1 88 ? -1.774 6.951 7.128 1.00 91.44 88 LEU A O 1
ATOM 710 N N . TYR A 1 89 ? -1.530 5.530 5.391 1.00 93.19 89 TYR A N 1
ATOM 711 C CA . TYR A 1 89 ? -2.055 4.352 6.084 1.00 93.19 89 TYR A CA 1
ATOM 712 C C . TYR A 1 89 ? -1.318 4.101 7.401 1.00 93.19 89 TYR A C 1
ATOM 714 O O . TYR A 1 89 ? -1.945 3.992 8.454 1.00 93.19 89 TYR A O 1
ATOM 722 N N . TYR A 1 90 ? 0.017 4.071 7.354 1.00 92.81 90 TYR A N 1
ATOM 723 C CA . TYR A 1 90 ? 0.848 3.804 8.522 1.00 92.81 90 TYR A CA 1
ATOM 724 C C . TYR A 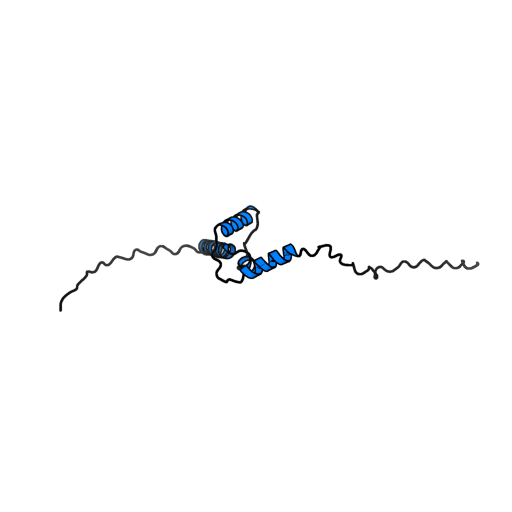1 90 ? 0.630 4.844 9.626 1.00 92.81 90 TYR A C 1
ATOM 726 O O . TYR A 1 90 ? 0.450 4.480 10.787 1.00 92.81 90 TYR A O 1
ATOM 734 N N . ALA A 1 91 ? 0.588 6.135 9.281 1.00 92.00 91 ALA A N 1
ATOM 735 C CA . ALA A 1 91 ? 0.366 7.203 10.253 1.00 92.00 91 ALA A CA 1
ATOM 736 C C . ALA A 1 91 ? -1.008 7.096 10.939 1.00 92.00 91 ALA A C 1
ATOM 738 O O . ALA A 1 91 ? -1.095 7.197 12.165 1.00 92.00 91 ALA A O 1
ATOM 739 N N . VAL A 1 92 ? -2.071 6.853 10.164 1.00 92.12 92 VAL A N 1
ATOM 740 C CA . VAL A 1 92 ? -3.441 6.710 10.685 1.00 92.12 92 VAL A CA 1
ATOM 741 C C . VAL A 1 92 ? -3.567 5.454 11.543 1.00 92.12 92 VAL A C 1
ATOM 743 O O . VAL A 1 92 ? -4.074 5.526 12.664 1.00 92.12 92 VAL A O 1
ATOM 746 N N . ASN A 1 93 ? -3.062 4.320 11.057 1.00 91.19 93 ASN A N 1
ATOM 747 C CA . ASN A 1 93 ? -3.105 3.059 11.784 1.00 91.19 93 ASN A CA 1
ATOM 748 C C . ASN A 1 93 ? -2.308 3.151 13.092 1.00 91.19 93 ASN A C 1
ATOM 750 O O . ASN A 1 93 ? -2.801 2.754 14.146 1.00 91.19 93 ASN A O 1
ATOM 754 N N . LYS A 1 94 ? -1.113 3.753 13.070 1.00 90.62 94 LYS A N 1
ATOM 755 C CA . LYS A 1 94 ? -0.314 3.978 14.279 1.00 90.62 94 LYS A CA 1
ATOM 756 C C . LYS A 1 94 ? -1.054 4.852 15.289 1.00 90.62 94 LYS A C 1
ATOM 758 O O . LYS A 1 94 ? -1.123 4.489 16.456 1.00 90.62 94 LYS A O 1
ATOM 763 N N . GLN A 1 95 ? -1.650 5.963 14.852 1.00 90.06 95 GLN A N 1
ATOM 764 C CA . GLN A 1 95 ? -2.437 6.827 15.736 1.00 90.06 95 GLN A CA 1
ATOM 765 C C . GLN A 1 95 ? -3.619 6.079 16.365 1.00 90.06 95 GLN A C 1
ATOM 767 O O . GLN A 1 95 ? -3.885 6.247 17.553 1.00 90.06 95 GLN A O 1
ATOM 772 N N . TYR A 1 96 ? -4.323 5.259 15.584 1.00 89.94 96 TYR A N 1
ATOM 773 C CA . TYR A 1 96 ? -5.435 4.453 16.077 1.00 89.94 96 TYR A CA 1
ATOM 774 C C . TYR A 1 96 ? -4.984 3.452 17.151 1.00 89.94 96 TYR A C 1
ATOM 776 O O . TYR A 1 96 ? -5.572 3.405 18.230 1.00 89.94 96 TYR A O 1
ATOM 784 N N . ASN A 1 97 ? -3.901 2.714 16.899 1.00 87.31 97 ASN A N 1
ATOM 785 C CA . ASN A 1 97 ? -3.336 1.758 17.856 1.00 87.31 97 ASN A CA 1
ATOM 786 C C . ASN A 1 97 ? -2.787 2.452 19.120 1.00 87.31 97 ASN A C 1
ATOM 788 O O . ASN A 1 97 ? -3.006 1.987 20.241 1.00 87.31 97 ASN A O 1
ATOM 792 N N . ASP A 1 98 ? -2.135 3.607 18.961 1.00 88.25 98 ASP A N 1
ATOM 793 C CA . ASP A 1 98 ? -1.643 4.435 20.069 1.00 88.25 98 ASP A CA 1
ATOM 794 C C . ASP A 1 98 ? -2.797 5.008 20.917 1.00 88.25 98 ASP A C 1
ATOM 796 O O . ASP A 1 98 ? -2.649 5.192 22.123 1.00 88.25 98 ASP A O 1
ATOM 800 N N . ALA A 1 99 ? -3.945 5.319 20.307 1.00 86.19 99 ALA A N 1
ATOM 801 C CA . ALA A 1 99 ? -5.135 5.792 21.013 1.00 86.19 99 ALA A CA 1
ATOM 802 C C . ALA A 1 99 ? -5.876 4.646 21.715 1.00 86.19 99 ALA A C 1
ATOM 804 O O . ALA A 1 99 ? -6.295 4.805 22.856 1.00 86.19 99 ALA A O 1
ATOM 805 N N . ALA A 1 100 ? -5.990 3.482 21.072 1.00 80.44 100 ALA A N 1
ATOM 806 C CA . ALA A 1 100 ? -6.616 2.294 21.652 1.00 80.44 100 ALA A CA 1
ATOM 807 C C . ALA A 1 100 ? -5.855 1.760 22.879 1.00 80.44 100 ALA A C 1
ATOM 809 O O . ALA A 1 100 ? -6.456 1.186 23.784 1.00 80.44 100 ALA A O 1
ATOM 810 N N . SER A 1 101 ? -4.539 1.973 22.929 1.00 76.94 101 SER A N 1
ATOM 811 C CA . SER A 1 101 ? -3.685 1.587 24.058 1.00 76.94 101 SER A CA 1
ATOM 812 C C . SER A 1 101 ? -3.635 2.622 25.188 1.00 76.94 101 SER A C 1
ATOM 814 O O . SER A 1 101 ? -3.135 2.317 26.273 1.00 76.94 101 SER A O 1
ATOM 816 N N . LYS A 1 102 ? -4.166 3.835 24.984 1.00 69.69 102 LYS A N 1
ATOM 817 C CA . LYS A 1 102 ? -4.197 4.887 26.006 1.00 69.69 102 LYS A CA 1
ATOM 818 C C . LYS A 1 102 ? -5.563 4.945 26.676 1.00 69.69 102 LYS A C 1
ATOM 820 O O . LYS A 1 102 ? -6.569 5.269 26.052 1.00 69.69 102 LYS A O 1
ATOM 825 N N . THR A 1 103 ? -5.583 4.716 27.985 1.00 66.94 103 THR A N 1
ATOM 826 C CA . THR A 1 103 ? -6.732 5.039 28.836 1.00 66.94 103 THR A CA 1
ATOM 827 C C . THR A 1 103 ? -7.082 6.525 28.665 1.00 66.94 103 THR A C 1
ATOM 829 O O . THR A 1 103 ? -6.170 7.356 28.745 1.00 66.94 103 THR A O 1
ATOM 832 N N . PRO A 1 104 ? -8.357 6.898 28.434 1.00 69.19 104 PRO A N 1
ATOM 833 C CA . PRO A 1 104 ? -8.742 8.300 28.323 1.00 69.19 104 PRO A CA 1
ATOM 834 C C . PRO A 1 104 ? -8.301 9.076 29.573 1.00 69.19 104 PRO A C 1
ATOM 836 O O . PRO A 1 104 ? -8.483 8.569 30.686 1.00 69.19 104 PRO A O 1
ATOM 839 N N . PRO A 1 105 ? -7.737 10.291 29.435 1.00 66.75 105 PRO A N 1
ATOM 840 C CA . PRO A 1 105 ? -7.503 11.141 30.594 1.00 66.75 105 PRO A CA 1
ATOM 841 C C . PRO A 1 105 ? -8.845 11.428 31.291 1.00 66.75 105 PRO A C 1
ATOM 843 O O . PRO A 1 105 ? -9.865 11.575 30.608 1.00 66.75 105 PRO A O 1
ATOM 846 N N . PRO A 1 106 ? -8.882 11.502 32.635 1.00 68.75 106 PRO A N 1
ATOM 847 C CA . PRO A 1 106 ? -10.107 11.838 33.349 1.00 68.75 106 PRO A CA 1
ATOM 848 C C . PRO A 1 106 ? -10.635 13.205 32.877 1.00 68.75 106 PRO A C 1
ATOM 850 O O . PRO A 1 106 ? -9.831 14.097 32.578 1.00 68.75 106 PRO A O 1
ATOM 853 N N . PRO A 1 107 ? -11.966 13.394 32.793 1.00 70.88 107 PRO A N 1
ATOM 854 C CA . PRO A 1 107 ? -12.545 14.654 32.346 1.00 70.88 107 PRO A CA 1
ATOM 855 C C . PRO A 1 107 ? -12.049 15.800 33.233 1.00 70.88 107 PRO A C 1
ATOM 857 O O . PRO A 1 107 ? -12.132 15.740 34.460 1.00 70.88 107 PRO A O 1
ATOM 860 N N . SER A 1 108 ? -11.501 16.841 32.606 1.00 68.06 108 SER A N 1
ATOM 861 C CA . SER A 1 108 ? -11.079 18.050 33.314 1.00 68.06 108 SER A CA 1
ATOM 862 C C . SER A 1 108 ? -12.310 18.785 33.861 1.00 68.06 108 SER A C 1
ATOM 864 O O . SER A 1 108 ? -13.318 18.865 33.153 1.00 6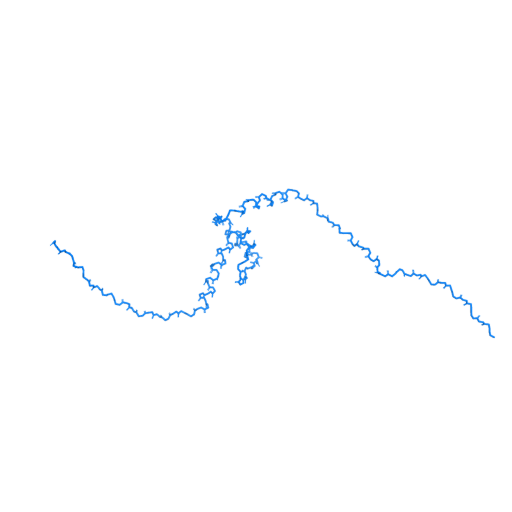8.06 108 SER A O 1
ATOM 866 N N . PRO A 1 109 ? -12.261 19.343 35.086 1.00 70.00 109 PRO A N 1
ATOM 867 C CA . PRO A 1 109 ? -13.360 20.147 35.606 1.00 70.00 109 PRO A CA 1
ATOM 868 C C . PRO A 1 109 ? -13.573 21.388 34.720 1.00 70.00 109 PRO A C 1
ATOM 870 O O . PRO A 1 109 ? -12.611 21.893 34.129 1.00 70.00 109 PRO A O 1
ATOM 873 N N . PRO A 1 110 ? -14.815 21.891 34.595 1.00 63.12 110 PRO A N 1
ATOM 874 C CA . PRO A 1 110 ? -15.111 23.032 33.740 1.00 63.12 110 PRO A CA 1
ATOM 875 C C . PRO A 1 110 ? -14.294 24.250 34.188 1.00 63.12 110 PRO A C 1
ATOM 877 O O . PRO A 1 110 ? -14.331 24.646 35.353 1.00 63.12 110 PRO A O 1
ATOM 880 N N . ARG A 1 111 ? -13.549 24.858 33.256 1.00 61.88 111 ARG A N 1
ATOM 881 C CA . ARG A 1 111 ? -12.950 26.181 33.470 1.00 61.88 111 ARG A CA 1
ATOM 882 C C . ARG A 1 111 ? -14.093 27.179 33.613 1.00 61.88 111 ARG A C 1
ATOM 884 O O . ARG A 1 111 ? -14.803 27.429 32.641 1.00 61.88 111 ARG A O 1
ATOM 891 N N . SER A 1 112 ? -14.253 27.750 34.806 1.00 56.72 112 SER A N 1
ATOM 892 C CA . SER A 1 112 ? -15.097 28.927 34.999 1.00 56.72 112 SER A CA 1
ATOM 893 C C . SER A 1 112 ? -14.675 30.009 34.007 1.00 56.72 112 SER A C 1
ATOM 895 O O . SER A 1 112 ? -13.533 30.472 34.015 1.00 56.72 112 SER A O 1
ATOM 897 N N . LEU A 1 113 ? -15.607 30.383 33.134 1.00 56.31 113 LEU A N 1
ATOM 898 C CA . LEU A 1 113 ? -15.551 31.597 32.335 1.00 56.31 113 LEU A CA 1
ATOM 899 C C . LEU A 1 113 ? -15.609 32.787 33.298 1.00 56.31 113 LEU A C 1
ATOM 901 O O . LEU A 1 113 ? -16.690 33.272 33.621 1.00 56.31 113 LEU A O 1
ATOM 905 N N . SER A 1 114 ? -14.457 33.261 33.772 1.00 54.78 114 SER A N 1
ATOM 906 C CA . SER A 1 114 ? -14.369 34.624 34.292 1.00 54.78 114 SER A CA 1
ATOM 907 C C . SER A 1 114 ? -14.462 35.567 33.100 1.00 54.78 114 SER A C 1
ATOM 909 O O . SER A 1 114 ? -13.470 35.895 32.456 1.00 54.78 114 SER A O 1
ATOM 911 N N . GLN A 1 115 ? -15.696 35.949 32.777 1.00 53.53 115 GLN A N 1
ATOM 912 C CA . GLN A 1 115 ? -15.950 37.228 32.138 1.00 53.53 115 GLN A CA 1
ATOM 913 C C . GLN A 1 115 ? -15.498 38.297 33.134 1.00 53.53 115 GLN A C 1
ATOM 915 O O . GLN A 1 115 ? -16.076 38.432 34.208 1.00 53.53 115 GLN A O 1
ATOM 920 N N . SER A 1 116 ? -14.433 39.012 32.808 1.00 54.97 116 SER A N 1
ATOM 921 C CA . SER A 1 116 ? -14.075 40.253 33.485 1.00 54.97 116 SER A CA 1
ATOM 922 C C . SER A 1 116 ? -13.730 41.257 32.397 1.00 54.97 116 SER A C 1
ATOM 924 O O . SER A 1 116 ? -12.602 41.322 31.920 1.00 54.97 116 SER A O 1
ATOM 926 N N . GLU A 1 117 ? -14.820 41.845 31.909 1.00 43.03 117 GLU A N 1
ATOM 927 C CA . GLU A 1 117 ? -15.028 43.262 31.618 1.00 43.03 117 GLU A CA 1
ATOM 928 C C . GLU A 1 117 ? -13.874 44.027 30.954 1.00 43.03 117 GLU A C 1
ATOM 930 O O . GLU A 1 117 ? -12.807 44.262 31.515 1.00 43.03 117 GLU A O 1
ATOM 935 N N . CYS A 1 118 ? -14.157 44.438 29.721 1.00 64.38 118 CYS A N 1
ATOM 936 C CA . CYS A 1 118 ? -13.475 45.490 28.996 1.00 64.38 118 CYS A CA 1
ATOM 937 C C . CYS A 1 118 ? -13.500 46.799 29.792 1.00 64.38 118 CYS A C 1
ATOM 939 O O . CYS A 1 118 ? -14.577 47.299 30.100 1.00 64.38 118 CYS A O 1
ATOM 941 N N . ASP A 1 119 ? -12.336 47.401 30.023 1.00 44.12 119 ASP A N 1
ATOM 942 C CA . ASP A 1 119 ? -12.271 48.836 30.273 1.00 44.12 119 ASP A CA 1
ATOM 943 C C . ASP A 1 119 ? -11.129 49.447 29.453 1.00 44.12 119 ASP A C 1
ATOM 945 O O . ASP A 1 119 ? -9.939 49.184 29.628 1.00 44.12 119 ASP A O 1
ATOM 949 N N . THR A 1 120 ? -11.529 50.177 28.426 1.00 54.97 120 THR A N 1
ATOM 950 C CA . THR A 1 120 ? -10.762 51.199 27.708 1.00 54.97 120 THR A CA 1
ATOM 951 C C . THR A 1 120 ? -11.855 52.154 27.225 1.00 54.97 120 THR A C 1
ATOM 953 O O . THR A 1 120 ? -12.865 51.642 26.729 1.00 54.97 120 THR A O 1
ATOM 956 N N . PRO A 1 121 ? -11.740 53.492 27.322 1.00 61.00 121 PRO A N 1
ATOM 957 C CA . PRO A 1 121 ? -10.516 54.290 27.197 1.00 61.00 121 PRO A CA 1
ATOM 958 C C . PRO A 1 121 ? -10.402 55.407 28.266 1.00 61.00 121 PRO A C 1
ATOM 960 O O . PRO A 1 121 ? -11.268 55.548 29.119 1.00 61.00 121 PRO A O 1
ATOM 963 N N . SER A 1 122 ? -9.325 56.199 28.311 1.00 44.84 122 SER A N 1
ATOM 964 C CA . SER A 1 122 ? -9.269 57.535 27.674 1.00 44.84 122 SER A CA 1
ATOM 965 C C . SER A 1 122 ? -7.892 58.228 27.903 1.00 44.84 122 SER A C 1
ATOM 967 O O . SER A 1 122 ? -7.084 57.666 28.641 1.00 44.84 122 SER A O 1
ATOM 969 N N . PRO A 1 123 ? -7.608 59.377 27.239 1.00 56.72 123 PRO A N 1
ATOM 970 C CA . PRO A 1 123 ? -6.291 59.820 26.737 1.00 56.72 123 PRO A CA 1
ATOM 971 C C . PRO A 1 123 ? -5.306 60.414 27.751 1.00 56.72 123 PRO A C 1
ATOM 973 O O . PRO A 1 123 ? -5.742 60.879 28.827 1.00 56.72 123 PRO A O 1
#

Secondary structure (DSSP, 8-state):
-PPPPPPPPPP-PPPGGG-------------HHHHHHHHHHHHHHT-TTPPP-HHHHHHHHHHHHTT-----SS--HHHHTT-HHHHHHHHHHHHHHHHHTSPPPPPPPP-------------

Organism: NCBI:txid2727402

pLDDT: mean 74.39, std 14.27, range [43.03, 96.44]

Radius of gyration: 36.08 Å; chains: 1; bounding box: 60×138×58 Å

Foldseek 3Di:
DDDDDDDDDDDDDDDPPPPDDPPPPPVDDPPVVVVVVVVVVVVVLPPPDDDDDPVLVVVVVVCVVVPNDDPDPDQDPVCCSVRVCSVVVVVVVVVVVVVVPDDDDPDDDDDPPPPDDDDDDDD

Sequence (123 aa):
MSPPPPHPPRPSFPTPHEASSLHKQNSWSPDSHRDEAWLRQKGRRNRRSRSVTDEDLDELKACIELGFGFDSAEMDQRLSDTFPAYGLYYAVNKQYNDAASKTPPPPSPPRSLSQSECDTPSP